Protein AF-A0A705RBM1-F1 (afdb_monomer_lite)

pLDDT: mean 94.5, std 10.04, range [46.16, 98.88]

Sequence (72 aa):
ELRSAHVAMALYPLSAFRAMNRAAEKVYTVLRQEGTQKNVIDIMQTRNELYESINYYQFEEKLDALYRNKKS

Structure (mmCIF, N/CA/C/O backbone):
data_AF-A0A705RBM1-F1
#
_entry.id   AF-A0A705RBM1-F1
#
loop_
_atom_site.group_PDB
_atom_site.id
_atom_site.type_symbol
_atom_site.label_atom_id
_atom_site.label_alt_id
_atom_site.label_comp_id
_atom_site.label_asym_id
_atom_site.label_entity_id
_atom_site.label_seq_id
_atom_site.pdbx_PDB_ins_code
_atom_site.Cartn_x
_atom_site.Cartn_y
_atom_site.Cartn_z
_atom_site.occupancy
_atom_site.B_iso_or_equiv
_atom_site.auth_seq_id
_atom_site.auth_comp_id
_atom_site.auth_asym_id
_atom_site.auth_atom_id
_atom_site.pdbx_PDB_model_num
ATOM 1 N N . GLU A 1 1 ? 15.400 -15.201 -19.944 1.00 95.31 1 GLU A N 1
ATOM 2 C CA . GLU A 1 1 ? 15.895 -13.962 -20.581 1.00 95.31 1 GLU A CA 1
ATOM 3 C C . GLU A 1 1 ? 17.118 -13.393 -19.861 1.00 95.31 1 GLU A C 1
ATOM 5 O O . GLU A 1 1 ? 18.220 -13.608 -20.345 1.00 95.31 1 GLU A O 1
ATOM 10 N N . LEU A 1 2 ? 16.984 -12.761 -18.685 1.00 97.81 2 LEU A N 1
ATOM 11 C CA . LEU A 1 2 ? 18.132 -12.124 -18.005 1.00 97.81 2 LEU A CA 1
ATOM 12 C C . LEU A 1 2 ? 19.220 -13.120 -17.564 1.00 97.81 2 LEU A C 1
ATOM 14 O O . LEU A 1 2 ? 20.398 -12.922 -17.848 1.00 97.81 2 LEU A O 1
ATOM 18 N N . ARG A 1 3 ? 18.826 -14.240 -16.941 1.00 96.75 3 ARG A N 1
ATOM 19 C CA . ARG A 1 3 ? 19.768 -15.287 -16.502 1.00 96.75 3 ARG A CA 1
ATOM 20 C C . ARG A 1 3 ? 20.522 -15.931 -17.671 1.00 96.75 3 ARG A C 1
ATOM 22 O O . ARG A 1 3 ? 21.721 -16.144 -17.572 1.00 96.75 3 ARG A O 1
ATOM 29 N N . SER A 1 4 ? 19.832 -16.217 -18.77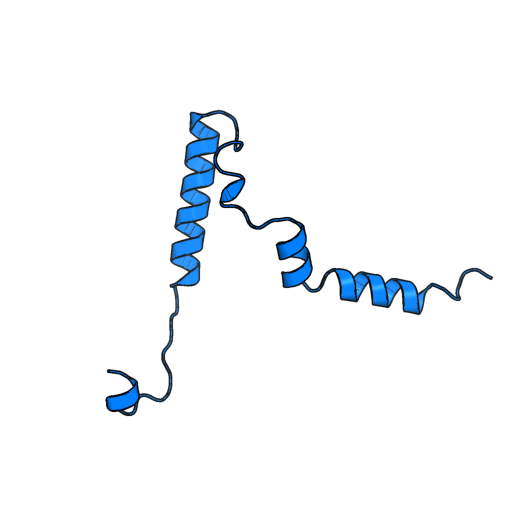9 1.00 97.88 4 SER A N 1
ATOM 30 C CA . SER A 1 4 ? 20.445 -16.780 -19.995 1.00 97.88 4 SER A CA 1
ATOM 31 C C . SER A 1 4 ? 21.411 -15.803 -20.676 1.00 97.88 4 SER A C 1
ATOM 33 O O . SER A 1 4 ? 22.332 -16.236 -21.357 1.00 97.88 4 SER A O 1
ATOM 35 N N . ALA A 1 5 ? 21.233 -14.497 -20.459 1.00 97.62 5 ALA A N 1
ATOM 36 C CA . ALA A 1 5 ? 22.127 -13.441 -20.926 1.00 97.62 5 ALA A CA 1
ATOM 37 C C . ALA A 1 5 ? 23.252 -13.098 -19.924 1.00 97.62 5 ALA A C 1
ATOM 39 O O . ALA A 1 5 ? 23.936 -12.098 -20.109 1.00 97.62 5 ALA A O 1
ATOM 40 N N . HIS A 1 6 ? 23.449 -13.904 -18.871 1.00 96.94 6 HIS A N 1
ATOM 41 C CA . HIS A 1 6 ? 24.480 -13.698 -17.843 1.00 96.94 6 HIS A CA 1
ATOM 42 C C . HIS A 1 6 ? 24.380 -12.346 -17.100 1.00 96.94 6 HIS A C 1
ATOM 44 O O . HIS A 1 6 ? 25.378 -11.813 -16.620 1.00 96.94 6 HIS A O 1
ATOM 50 N N . VAL A 1 7 ? 23.168 -11.790 -16.962 1.00 97.69 7 VAL A N 1
ATOM 51 C CA . VAL A 1 7 ? 22.924 -10.572 -16.170 1.00 97.69 7 VAL A CA 1
ATOM 52 C C . VAL A 1 7 ? 22.978 -10.898 -14.672 1.00 97.69 7 VAL A C 1
ATOM 54 O O . VAL A 1 7 ? 22.268 -11.787 -14.204 1.00 97.69 7 VAL A O 1
ATOM 57 N N . ALA A 1 8 ? 23.792 -10.156 -13.913 1.00 97.75 8 ALA A N 1
ATOM 58 C CA . ALA A 1 8 ? 24.048 -10.421 -12.492 1.00 97.75 8 ALA A CA 1
ATOM 59 C C . ALA A 1 8 ? 22.928 -9.950 -11.546 1.00 97.75 8 ALA A C 1
ATOM 61 O O . ALA A 1 8 ? 22.744 -10.517 -10.472 1.00 97.75 8 ALA A O 1
ATOM 62 N N . MET A 1 9 ? 22.187 -8.906 -11.924 1.00 98.12 9 MET A N 1
ATOM 63 C CA . MET A 1 9 ? 21.140 -8.306 -11.095 1.00 98.12 9 MET A CA 1
ATOM 64 C C . MET A 1 9 ? 19.999 -7.777 -11.961 1.00 98.12 9 MET A C 1
ATOM 66 O O . MET A 1 9 ? 20.229 -7.202 -13.022 1.00 98.12 9 MET A O 1
ATOM 70 N N . ALA A 1 10 ? 18.769 -7.925 -11.474 1.00 97.88 10 ALA A N 1
ATOM 71 C CA . ALA A 1 10 ? 17.587 -7.309 -12.060 1.00 97.88 10 ALA A CA 1
ATOM 72 C C . ALA A 1 10 ? 17.045 -6.263 -11.086 1.00 97.88 10 ALA A C 1
ATOM 74 O O . ALA A 1 10 ? 16.699 -6.589 -9.950 1.00 97.88 10 ALA A O 1
ATOM 75 N N . LEU A 1 11 ? 16.985 -5.008 -11.525 1.00 98.12 11 LEU A N 1
ATOM 76 C CA . LEU A 1 11 ? 16.444 -3.914 -10.730 1.00 98.12 11 LEU A CA 1
ATOM 77 C C . LEU A 1 11 ? 14.997 -3.638 -11.143 1.00 98.12 11 LEU A C 1
ATOM 79 O O . LEU A 1 11 ? 14.705 -3.460 -12.324 1.00 98.12 11 LEU A O 1
ATOM 83 N N . TYR A 1 12 ?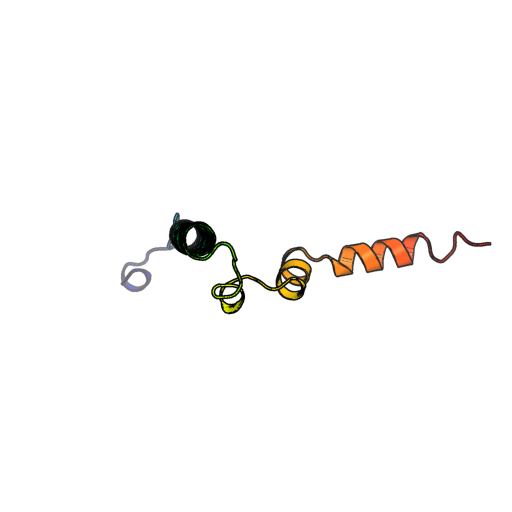 14.111 -3.535 -10.154 1.00 98.12 12 TYR A N 1
ATOM 84 C CA . TYR A 1 12 ? 12.698 -3.196 -10.335 1.00 98.12 12 TYR A CA 1
ATOM 85 C C . TYR A 1 12 ? 12.402 -1.849 -9.665 1.00 98.12 12 TYR A C 1
ATOM 87 O O . TYR A 1 12 ? 11.784 -1.805 -8.602 1.00 98.12 12 TYR A O 1
ATOM 95 N N . PRO A 1 13 ? 12.867 -0.731 -10.248 1.00 97.62 13 PRO A N 1
ATOM 96 C CA . PRO A 1 13 ? 13.040 0.522 -9.515 1.00 97.62 13 PRO A CA 1
ATOM 97 C C . PRO A 1 13 ? 11.727 1.170 -9.061 1.00 97.62 13 PRO A C 1
ATOM 99 O O . PRO A 1 13 ? 11.724 1.927 -8.100 1.00 97.62 13 PRO A O 1
ATOM 102 N N . LEU A 1 14 ? 10.613 0.904 -9.751 1.00 98.31 14 LEU A N 1
ATOM 103 C CA . LEU A 1 14 ? 9.349 1.619 -9.532 1.00 98.31 14 LEU A CA 1
ATOM 104 C C . LEU A 1 14 ? 8.133 0.704 -9.383 1.00 98.31 14 LEU A C 1
ATOM 106 O O . LEU A 1 14 ? 7.018 1.204 -9.265 1.00 98.31 14 LEU A O 1
ATOM 110 N N . SER A 1 15 ? 8.311 -0.617 -9.401 1.00 98.62 15 SER A N 1
ATOM 111 C CA . SER A 1 15 ? 7.186 -1.561 -9.429 1.00 98.62 15 SER A CA 1
ATOM 112 C C . SER A 1 15 ? 6.259 -1.379 -8.223 1.00 98.62 15 SER A C 1
ATOM 114 O O . SER A 1 15 ? 5.059 -1.174 -8.394 1.00 98.62 15 SER A O 1
ATOM 116 N N . ALA A 1 16 ? 6.824 -1.342 -7.012 1.00 98.38 16 ALA A N 1
ATOM 117 C CA . ALA A 1 16 ? 6.065 -1.097 -5.786 1.00 98.38 16 ALA A CA 1
ATOM 118 C C . ALA A 1 16 ? 5.445 0.312 -5.758 1.00 98.38 16 ALA A C 1
ATOM 120 O O . ALA A 1 16 ? 4.282 0.475 -5.393 1.00 98.38 16 ALA A O 1
ATOM 121 N N . PHE A 1 17 ? 6.190 1.325 -6.213 1.00 98.44 17 PHE A N 1
ATOM 122 C CA . PHE A 1 17 ? 5.724 2.714 -6.228 1.00 98.44 17 PHE A CA 1
ATOM 123 C C . PHE A 1 17 ? 4.522 2.941 -7.153 1.00 98.44 17 PHE A C 1
ATOM 125 O O . PHE A 1 17 ? 3.572 3.642 -6.812 1.00 98.44 17 PHE A O 1
ATOM 132 N N . ARG A 1 18 ? 4.502 2.293 -8.318 1.00 98.69 18 ARG A N 1
ATOM 133 C CA . ARG A 1 18 ? 3.356 2.378 -9.233 1.00 98.69 18 ARG A CA 1
ATOM 134 C C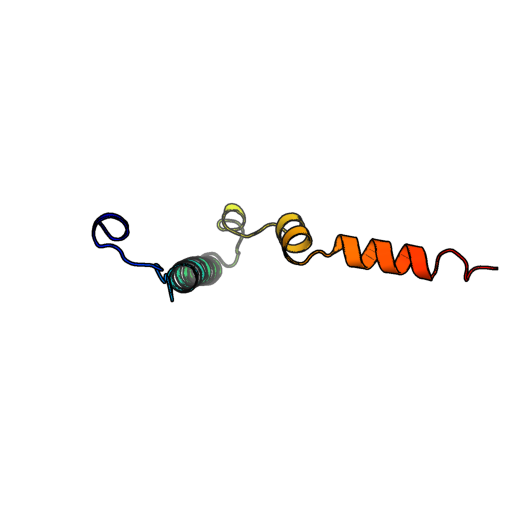 . ARG A 1 18 ? 2.112 1.710 -8.648 1.00 98.69 18 ARG A C 1
ATOM 136 O O . ARG A 1 18 ? 1.024 2.271 -8.763 1.00 98.69 18 ARG A O 1
ATOM 143 N N . ALA A 1 19 ? 2.272 0.558 -7.996 1.00 98.75 19 ALA A N 1
ATOM 144 C CA . ALA A 1 19 ? 1.164 -0.141 -7.350 1.00 98.75 19 ALA A CA 1
ATOM 145 C C . ALA A 1 19 ? 0.572 0.671 -6.183 1.00 98.75 19 ALA A C 1
ATOM 147 O O . ALA A 1 19 ? -0.647 0.844 -6.130 1.00 98.75 19 ALA A O 1
ATOM 148 N N . MET A 1 20 ? 1.414 1.240 -5.305 1.00 98.62 20 MET A N 1
ATOM 149 C CA . MET A 1 20 ? 0.929 2.058 -4.182 1.00 98.62 20 MET A CA 1
ATOM 150 C C . MET A 1 20 ? 0.160 3.297 -4.661 1.00 98.62 20 MET A C 1
ATOM 152 O O . MET A 1 20 ? -0.901 3.597 -4.119 1.00 98.62 20 MET A O 1
ATOM 156 N N . ASN A 1 21 ? 0.624 3.968 -5.723 1.00 98.75 21 ASN A N 1
ATOM 157 C CA . ASN A 1 21 ? -0.045 5.163 -6.242 1.00 98.75 21 ASN A CA 1
ATOM 158 C C . ASN A 1 21 ? -1.441 4.843 -6.784 1.00 98.75 21 ASN A C 1
ATOM 160 O O . ASN A 1 21 ? -2.384 5.589 -6.534 1.00 98.75 21 ASN A O 1
ATOM 164 N N . ARG A 1 22 ? -1.596 3.708 -7.479 1.00 98.81 22 ARG A N 1
ATOM 165 C CA . ARG A 1 22 ? -2.897 3.253 -7.986 1.00 98.81 22 ARG A CA 1
ATOM 166 C C . ARG A 1 22 ? -3.864 2.904 -6.852 1.00 98.81 22 ARG A C 1
ATOM 168 O O . ARG A 1 22 ? -5.046 3.231 -6.937 1.00 98.81 22 ARG A O 1
ATOM 175 N N . ALA A 1 23 ? -3.377 2.250 -5.798 1.00 98.62 23 ALA A N 1
ATOM 176 C CA . ALA A 1 23 ? -4.190 1.936 -4.626 1.00 98.62 23 ALA A CA 1
ATOM 177 C C . ALA A 1 23 ? -4.647 3.214 -3.899 1.00 98.62 23 ALA A C 1
ATOM 179 O O . ALA A 1 23 ? -5.833 3.363 -3.609 1.00 98.62 23 ALA A O 1
ATOM 180 N N . ALA A 1 24 ? -3.735 4.168 -3.688 1.00 98.81 24 ALA A N 1
ATOM 181 C CA . ALA A 1 24 ? -4.047 5.457 -3.074 1.00 98.81 24 ALA A CA 1
ATOM 182 C C . ALA A 1 24 ? -5.060 6.269 -3.903 1.00 98.81 24 ALA A C 1
ATOM 184 O O . ALA A 1 24 ? -6.047 6.761 -3.360 1.00 98.81 24 ALA A O 1
ATOM 185 N N . GLU A 1 25 ? -4.873 6.349 -5.226 1.00 98.88 25 GLU A N 1
ATOM 186 C CA . GLU A 1 25 ? -5.817 6.988 -6.156 1.00 98.88 25 GLU A CA 1
ATOM 187 C C . GLU A 1 25 ? -7.234 6.410 -6.020 1.00 98.88 25 GLU A C 1
ATOM 189 O O . GLU A 1 25 ? -8.211 7.162 -5.942 1.00 98.88 25 GLU A O 1
ATOM 194 N N . LYS A 1 26 ? -7.354 5.077 -5.950 1.00 98.75 26 LYS A N 1
ATOM 195 C CA . LYS A 1 26 ? -8.645 4.400 -5.778 1.00 98.75 26 LYS A CA 1
ATOM 196 C C . LYS A 1 26 ? -9.314 4.794 -4.461 1.00 98.75 26 LYS A C 1
ATOM 198 O O . LYS A 1 26 ? -10.495 5.133 -4.471 1.00 98.75 26 LYS A O 1
ATOM 203 N N . VAL A 1 27 ? -8.570 4.796 -3.353 1.00 98.75 27 VAL A N 1
ATOM 204 C CA . VAL A 1 27 ? -9.099 5.199 -2.040 1.00 98.75 27 VAL A CA 1
ATOM 205 C C . VAL A 1 27 ? -9.591 6.646 -2.068 1.00 98.75 27 VAL A C 1
ATOM 207 O O . VAL A 1 27 ? -10.713 6.909 -1.640 1.00 98.75 27 VAL A O 1
ATOM 210 N N . TYR A 1 28 ? -8.806 7.578 -2.619 1.00 98.81 28 TYR A N 1
ATOM 211 C CA . TYR A 1 28 ? -9.212 8.984 -2.706 1.00 98.81 28 TYR A CA 1
ATOM 212 C C . TYR A 1 28 ? -10.454 9.189 -3.573 1.00 98.81 28 TYR A C 1
ATOM 214 O O . TYR A 1 28 ? -11.343 9.955 -3.201 1.00 98.81 28 TYR A O 1
ATOM 222 N N . THR A 1 29 ? -10.535 8.487 -4.702 1.00 98.81 29 THR A N 1
ATOM 223 C CA . THR A 1 29 ? -11.679 8.564 -5.615 1.00 98.81 29 THR A CA 1
ATOM 224 C C . THR A 1 29 ? -12.958 8.087 -4.931 1.00 98.81 29 THR A C 1
ATOM 226 O O . THR A 1 29 ? -13.948 8.817 -4.918 1.00 98.81 29 THR A O 1
ATOM 229 N N . VAL A 1 30 ? -12.919 6.906 -4.304 1.00 98.75 30 VAL A N 1
ATOM 230 C CA . VAL A 1 30 ? -14.074 6.326 -3.600 1.00 98.75 30 VAL A CA 1
ATOM 231 C C . VAL A 1 30 ? -14.498 7.215 -2.439 1.00 98.75 30 VAL A C 1
ATOM 233 O O . VAL A 1 30 ? -15.665 7.580 -2.344 1.00 98.75 30 VAL A O 1
ATOM 236 N N . LEU A 1 31 ? -13.548 7.655 -1.610 1.00 98.69 31 LEU A N 1
ATOM 237 C CA . LEU A 1 31 ? -13.844 8.532 -0.480 1.00 98.69 31 LEU A CA 1
ATOM 238 C C . LEU A 1 31 ? -14.527 9.832 -0.930 1.00 98.69 31 LEU A C 1
ATOM 240 O O . LEU A 1 31 ? -15.463 10.298 -0.281 1.00 98.69 31 LEU A O 1
ATOM 244 N N . ARG A 1 32 ? -14.083 10.411 -2.053 1.00 98.62 32 ARG A N 1
ATOM 245 C CA . ARG A 1 32 ? -14.670 11.638 -2.602 1.00 98.62 32 ARG A CA 1
ATOM 246 C C . ARG A 1 32 ? -16.075 11.426 -3.168 1.00 98.62 32 ARG A C 1
ATOM 248 O O . ARG A 1 32 ? -16.894 12.331 -3.046 1.00 98.62 32 ARG A O 1
ATOM 255 N N . GLN A 1 33 ? -16.329 10.288 -3.809 1.00 98.69 33 GLN A N 1
ATOM 256 C CA . GLN A 1 33 ? -17.602 9.987 -4.471 1.00 98.69 33 GLN A CA 1
ATOM 257 C C . GLN A 1 33 ? -18.670 9.486 -3.495 1.00 98.69 33 GLN A C 1
ATOM 259 O O . GLN A 1 33 ? -19.826 9.888 -3.590 1.00 98.69 33 GLN A O 1
ATOM 264 N N . GLU A 1 34 ? -18.286 8.625 -2.558 1.00 98.56 34 GLU A N 1
ATOM 265 C CA . GLU A 1 34 ? -19.212 7.929 -1.661 1.00 98.56 34 GLU A CA 1
ATOM 266 C C . GLU A 1 34 ? -19.334 8.606 -0.290 1.00 98.56 34 GLU A C 1
ATOM 268 O O . GLU A 1 34 ? -20.212 8.261 0.499 1.00 98.56 34 GLU A O 1
ATOM 273 N N . GLY A 1 35 ? -18.444 9.552 0.032 1.00 98.69 35 GLY A N 1
ATOM 274 C CA . GLY A 1 35 ? -18.388 10.194 1.349 1.00 98.69 35 GLY A CA 1
ATOM 275 C C . GLY A 1 35 ? -17.889 9.270 2.466 1.00 98.69 35 GLY A C 1
ATOM 276 O O . GLY A 1 35 ? -17.915 9.643 3.637 1.00 98.69 35 GLY A O 1
ATOM 277 N N . THR A 1 36 ? -17.433 8.062 2.126 1.00 98.69 36 THR A N 1
ATOM 278 C CA . THR A 1 36 ? -16.886 7.074 3.058 1.00 98.69 36 THR A CA 1
ATOM 279 C C . THR A 1 36 ? -15.921 6.126 2.345 1.00 98.69 36 THR A C 1
ATOM 281 O O . THR A 1 36 ? -16.016 5.897 1.146 1.00 98.69 36 THR A O 1
ATOM 284 N N . GLN A 1 37 ? -14.991 5.546 3.098 1.00 98.56 37 GLN A N 1
ATOM 285 C CA . GLN A 1 37 ? -14.025 4.544 2.645 1.00 98.56 37 GLN A CA 1
ATOM 286 C C . GLN A 1 37 ? -14.535 3.094 2.743 1.00 98.56 37 GLN A C 1
ATOM 288 O O . GLN A 1 37 ? -13.775 2.168 2.476 1.00 98.56 37 GLN A O 1
ATOM 293 N N . LYS A 1 38 ? -15.779 2.865 3.192 1.00 98.62 38 LYS A N 1
ATOM 294 C CA . LYS A 1 38 ? -16.293 1.528 3.557 1.00 98.62 38 LYS A CA 1
ATOM 295 C C . LYS A 1 38 ? -16.035 0.455 2.488 1.00 98.62 38 LYS A C 1
ATOM 297 O O . LYS A 1 38 ? -15.645 -0.654 2.838 1.00 98.62 38 LYS A O 1
ATOM 302 N N . ASN A 1 39 ? -16.205 0.798 1.212 1.00 98.19 39 ASN A N 1
ATOM 303 C CA . ASN A 1 39 ? -16.068 -0.126 0.081 1.00 98.19 39 ASN A CA 1
ATOM 304 C C . ASN A 1 39 ? -14.618 -0.353 -0.390 1.00 98.19 39 ASN A C 1
ATOM 306 O O . ASN A 1 39 ? -14.404 -1.017 -1.400 1.00 98.19 39 ASN A O 1
ATOM 310 N N . VAL A 1 40 ? -13.626 0.221 0.298 1.00 98.50 40 VAL A N 1
ATOM 311 C CA . VAL A 1 40 ? -12.194 0.050 -0.009 1.00 98.50 40 VAL A CA 1
ATOM 312 C C . VAL A 1 40 ? -11.374 -0.378 1.208 1.00 98.50 40 VAL A C 1
ATOM 314 O O . VAL A 1 40 ? -10.150 -0.318 1.170 1.00 98.50 40 VAL A O 1
ATOM 317 N N . ILE A 1 41 ? -12.013 -0.797 2.304 1.00 98.62 41 ILE A N 1
ATOM 318 C CA . ILE A 1 41 ? -11.296 -1.311 3.483 1.00 98.62 41 ILE A CA 1
ATOM 319 C C . ILE A 1 41 ? -10.573 -2.628 3.171 1.00 98.62 41 ILE A C 1
ATOM 321 O O . ILE A 1 41 ? -9.480 -2.860 3.674 1.00 98.62 41 ILE A O 1
ATOM 325 N N . ASP A 1 42 ? -11.158 -3.469 2.324 1.00 98.38 42 ASP A N 1
ATOM 326 C CA . ASP A 1 42 ? -10.640 -4.784 1.933 1.00 98.38 42 ASP A CA 1
ATOM 327 C C . ASP A 1 42 ? -9.304 -4.727 1.176 1.00 98.38 42 ASP A C 1
ATOM 329 O O . ASP A 1 42 ? -8.555 -5.700 1.179 1.00 98.38 42 ASP A O 1
ATOM 333 N N . ILE A 1 43 ? -8.986 -3.589 0.551 1.00 98.19 43 ILE A N 1
ATOM 334 C CA . ILE A 1 43 ? -7.715 -3.374 -0.157 1.00 98.19 43 ILE A CA 1
ATOM 335 C C . ILE A 1 43 ? -6.642 -2.689 0.702 1.00 98.19 43 ILE A C 1
ATOM 337 O O . ILE A 1 43 ? -5.551 -2.408 0.203 1.00 98.19 43 ILE A O 1
ATOM 341 N N . MET A 1 44 ? -6.947 -2.353 1.958 1.00 98.62 44 MET A N 1
ATOM 342 C CA . MET A 1 44 ? -5.989 -1.725 2.867 1.00 98.62 44 MET A CA 1
ATOM 343 C C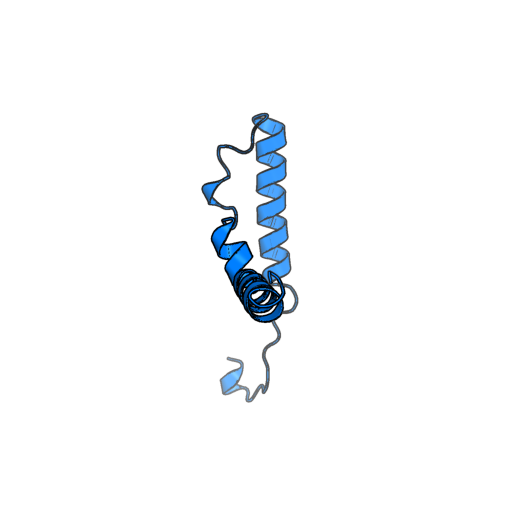 . MET A 1 44 ? -5.167 -2.781 3.601 1.00 98.62 44 MET A C 1
ATOM 345 O O . MET A 1 44 ? -5.678 -3.834 3.972 1.00 98.62 44 MET A O 1
ATOM 349 N N . GLN A 1 45 ? -3.907 -2.450 3.891 1.00 98.69 45 GLN A N 1
ATOM 350 C CA . GLN A 1 45 ? -3.133 -3.191 4.883 1.00 98.69 45 GLN A CA 1
ATOM 351 C C . GLN A 1 45 ? -3.843 -3.099 6.241 1.00 98.69 45 GLN A C 1
ATOM 353 O O . GLN A 1 45 ? -4.197 -2.008 6.700 1.00 98.69 45 GLN A O 1
ATOM 358 N N . THR A 1 46 ? -4.042 -4.237 6.895 1.00 98.56 46 THR A N 1
ATOM 359 C CA . THR A 1 46 ? -4.628 -4.292 8.232 1.00 98.56 46 THR A CA 1
ATOM 360 C C . THR A 1 46 ? -3.673 -3.720 9.280 1.00 98.56 46 THR A C 1
ATOM 362 O O . THR A 1 46 ? -2.453 -3.671 9.114 1.00 98.56 46 THR A O 1
ATOM 365 N N . ARG A 1 47 ? -4.225 -3.332 10.435 1.00 98.31 47 ARG A N 1
ATOM 366 C CA . ARG A 1 47 ? -3.423 -2.853 11.571 1.00 98.31 47 ARG A CA 1
ATOM 367 C C . ARG A 1 47 ? -2.393 -3.888 12.040 1.00 98.31 47 ARG A C 1
ATOM 369 O O . ARG A 1 47 ? -1.278 -3.509 12.382 1.00 98.31 47 ARG A O 1
ATOM 376 N N . ASN A 1 48 ? -2.760 -5.169 12.047 1.00 97.94 48 ASN A N 1
ATOM 377 C CA . ASN A 1 48 ? -1.870 -6.241 12.493 1.00 97.94 48 ASN A CA 1
ATOM 378 C C . ASN A 1 48 ? -0.718 -6.462 11.504 1.00 97.94 48 ASN A C 1
ATOM 380 O O . ASN A 1 48 ? 0.429 -6.548 11.931 1.00 97.94 48 ASN A O 1
ATOM 384 N N . GLU A 1 49 ? -0.993 -6.464 10.196 1.00 98.12 49 GLU A N 1
ATOM 385 C CA . GLU A 1 49 ? 0.058 -6.563 9.170 1.00 98.12 49 GLU A CA 1
ATOM 386 C C . GLU A 1 49 ? 1.030 -5.380 9.236 1.00 98.12 49 GLU A C 1
ATOM 388 O O . GLU A 1 49 ? 2.237 -5.553 9.055 1.00 98.12 49 GLU A O 1
ATOM 393 N N . LEU A 1 50 ? 0.531 -4.171 9.524 1.00 98.12 50 LEU A N 1
ATOM 394 C CA . LEU A 1 50 ? 1.391 -3.010 9.746 1.00 98.12 50 LEU A CA 1
ATOM 395 C C . LEU A 1 50 ? 2.304 -3.224 10.961 1.00 98.12 50 LEU A C 1
ATOM 397 O O . LEU A 1 50 ? 3.498 -2.950 10.875 1.00 98.12 50 LEU A O 1
ATOM 401 N N . TYR A 1 51 ? 1.765 -3.725 12.075 1.00 97.88 51 TYR A N 1
ATOM 402 C CA . TYR A 1 51 ? 2.534 -4.000 13.294 1.00 97.88 51 TYR A CA 1
ATOM 403 C C . TYR A 1 51 ? 3.625 -5.040 13.082 1.00 97.88 51 TYR A C 1
ATOM 405 O O . TYR A 1 51 ? 4.751 -4.840 13.541 1.00 97.88 51 TYR A O 1
ATOM 413 N N . GLU A 1 52 ? 3.319 -6.103 12.348 1.00 97.25 52 GLU A N 1
ATOM 414 C CA . GLU A 1 52 ? 4.304 -7.100 11.947 1.00 97.25 52 GLU A CA 1
ATOM 415 C C . GLU A 1 52 ? 5.398 -6.469 11.072 1.00 97.25 52 GLU A C 1
ATOM 417 O O . GLU A 1 52 ? 6.584 -6.604 11.370 1.00 97.25 52 GLU A O 1
ATOM 422 N N . SER A 1 53 ? 5.010 -5.674 10.068 1.00 97.50 53 SER A N 1
ATOM 423 C CA . SER A 1 53 ? 5.942 -5.036 9.124 1.00 97.50 53 SER A CA 1
ATOM 424 C C . SER A 1 53 ? 6.940 -4.087 9.795 1.00 97.50 53 SER A C 1
ATOM 426 O O . SER A 1 53 ? 8.068 -3.941 9.322 1.00 97.50 53 SER A O 1
ATOM 428 N N . ILE A 1 54 ? 6.536 -3.424 10.883 1.00 97.00 54 ILE A N 1
ATOM 429 C CA . ILE A 1 54 ? 7.381 -2.468 11.619 1.00 97.00 54 ILE A CA 1
ATOM 430 C C . ILE A 1 54 ? 7.987 -3.056 12.900 1.00 97.00 54 ILE A C 1
ATOM 432 O O . ILE A 1 54 ? 8.568 -2.312 13.689 1.00 97.00 54 ILE A O 1
ATOM 436 N N . ASN A 1 55 ? 7.874 -4.373 13.114 1.00 95.88 55 ASN A N 1
ATOM 437 C CA . ASN A 1 55 ? 8.354 -5.072 14.311 1.00 95.88 55 ASN A CA 1
ATOM 438 C C . ASN A 1 55 ? 7.816 -4.483 15.630 1.00 95.88 55 ASN A C 1
ATOM 440 O O . ASN A 1 55 ? 8.531 -4.437 16.632 1.00 95.88 55 ASN A O 1
ATOM 444 N N . TYR A 1 56 ? 6.560 -4.028 15.644 1.00 96.62 56 TYR A N 1
ATOM 445 C CA . TYR A 1 56 ? 5.966 -3.307 16.775 1.00 96.62 56 TYR A CA 1
ATOM 446 C C . TYR A 1 56 ? 6.077 -4.082 18.099 1.00 96.62 56 TYR A C 1
ATOM 448 O O . TYR A 1 56 ? 6.535 -3.539 19.103 1.00 96.62 56 TYR A O 1
ATOM 456 N N . TYR A 1 57 ? 5.753 -5.377 18.089 1.00 92.44 57 TYR A N 1
ATOM 457 C CA . TYR A 1 57 ? 5.758 -6.211 19.296 1.00 92.44 57 TYR A CA 1
ATOM 458 C C . TYR A 1 57 ? 7.157 -6.409 19.897 1.00 92.44 57 TYR A C 1
ATOM 460 O O . TYR A 1 57 ? 7.294 -6.500 21.112 1.00 92.44 57 TYR A O 1
ATOM 468 N N . GLN A 1 58 ? 8.217 -6.371 19.080 1.00 95.12 58 GLN A N 1
ATOM 469 C CA . GLN A 1 58 ? 9.590 -6.450 19.595 1.00 95.12 58 GLN A CA 1
ATOM 470 C C . GLN A 1 58 ? 9.955 -5.224 20.440 1.00 95.12 58 GLN A C 1
ATOM 472 O O . GLN A 1 58 ? 10.797 -5.309 21.335 1.00 95.12 58 GLN A O 1
ATOM 477 N N . PHE A 1 59 ? 9.361 -4.064 20.147 1.00 92.31 59 PHE A N 1
ATOM 478 C CA . PHE A 1 59 ? 9.548 -2.872 20.968 1.00 92.31 59 PHE A CA 1
ATOM 479 C C . PHE A 1 59 ? 8.805 -2.990 22.301 1.00 92.31 59 PHE A C 1
ATOM 481 O O . PHE A 1 59 ? 9.396 -2.660 23.330 1.00 92.31 59 PHE A O 1
ATOM 488 N N . GLU A 1 60 ? 7.567 -3.494 22.307 1.00 89.75 60 GLU A N 1
ATOM 489 C CA . GLU A 1 60 ? 6.819 -3.753 23.549 1.00 89.75 60 GLU A CA 1
ATOM 490 C C . GLU A 1 60 ? 7.554 -4.749 24.454 1.00 89.75 60 GLU A C 1
ATOM 492 O O . GLU A 1 60 ? 7.810 -4.441 25.618 1.00 89.75 60 GLU A O 1
ATOM 497 N N . GLU A 1 61 ? 8.004 -5.883 23.908 1.00 92.75 61 GLU A N 1
ATOM 498 C CA . GLU A 1 61 ? 8.754 -6.895 24.665 1.00 92.75 61 GLU A CA 1
ATOM 499 C C . GLU A 1 61 ? 10.022 -6.320 25.313 1.00 92.75 61 GLU A C 1
ATOM 501 O O . GLU A 1 61 ? 10.345 -6.623 26.466 1.00 92.75 61 GLU A O 1
ATOM 506 N N . LYS A 1 62 ? 10.746 -5.453 24.593 1.00 92.31 62 LYS A N 1
ATOM 507 C CA . LYS A 1 62 ? 11.944 -4.789 25.125 1.00 92.31 62 LYS A CA 1
ATOM 508 C C . LYS A 1 62 ? 11.617 -3.843 26.275 1.00 92.31 62 LYS A C 1
ATOM 510 O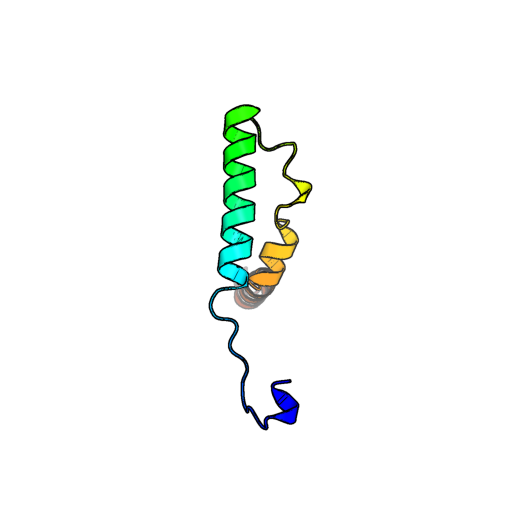 O . LYS A 1 62 ? 12.373 -3.800 27.245 1.00 92.31 62 LYS A O 1
ATOM 515 N N . LEU A 1 63 ? 10.525 -3.084 26.187 1.00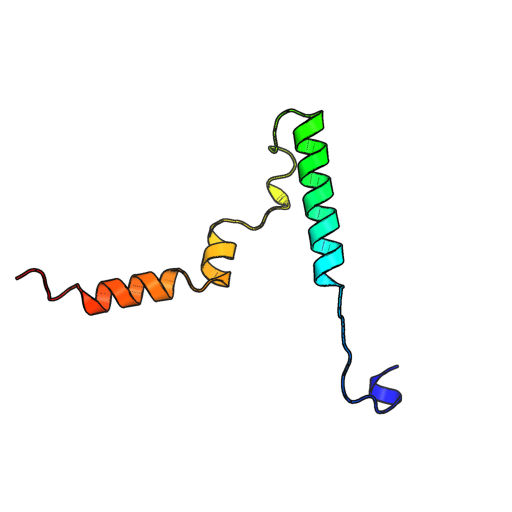 91.88 63 LEU A N 1
ATOM 516 C CA . LEU A 1 63 ? 10.097 -2.203 27.275 1.00 91.88 63 LEU A CA 1
ATOM 517 C C . LEU A 1 63 ? 9.712 -3.017 28.514 1.00 91.88 63 LEU A C 1
ATOM 519 O O . LEU A 1 63 ? 10.189 -2.720 29.612 1.00 91.88 63 LEU A O 1
ATOM 523 N N . ASP A 1 64 ? 8.942 -4.087 28.342 1.00 90.38 64 ASP A N 1
ATOM 524 C CA . ASP A 1 64 ? 8.557 -4.962 29.449 1.00 90.38 64 ASP A CA 1
ATOM 525 C C . ASP A 1 64 ? 9.776 -5.584 30.138 1.00 90.38 64 ASP A C 1
ATOM 527 O O . ASP A 1 64 ? 9.866 -5.573 31.369 1.00 90.38 64 ASP A O 1
ATOM 531 N N . ALA A 1 65 ? 10.758 -6.056 29.366 1.00 90.81 65 ALA A N 1
ATOM 532 C CA . ALA A 1 65 ? 11.998 -6.611 29.903 1.00 90.81 65 ALA A CA 1
ATOM 533 C C . ALA A 1 65 ? 12.812 -5.586 30.716 1.00 90.81 65 ALA A C 1
ATOM 535 O O . ALA A 1 65 ? 13.382 -5.929 31.753 1.00 90.81 65 ALA A O 1
ATOM 536 N N . LEU A 1 66 ? 12.859 -4.324 30.275 1.00 90.50 66 LEU A N 1
ATOM 537 C CA . LEU A 1 66 ? 13.645 -3.268 30.923 1.00 90.50 66 LEU A CA 1
ATOM 538 C C . LEU A 1 66 ? 13.003 -2.725 32.205 1.00 90.50 66 LEU A C 1
ATOM 540 O O . LEU A 1 66 ? 13.718 -2.295 33.116 1.00 90.50 66 LEU A O 1
ATOM 544 N N . TYR A 1 67 ? 11.671 -2.719 32.286 1.00 86.81 67 TYR A N 1
ATOM 545 C CA . TYR A 1 67 ? 10.950 -2.011 33.347 1.00 86.81 67 TYR A CA 1
ATOM 546 C C . TYR A 1 67 ? 10.160 -2.917 34.303 1.00 86.81 67 TYR A C 1
ATOM 548 O O . TYR A 1 67 ? 9.727 -2.424 35.348 1.00 86.81 67 TYR A O 1
ATOM 556 N N . ARG A 1 68 ? 10.053 -4.236 34.053 1.00 77.06 68 ARG A N 1
ATOM 557 C CA . ARG A 1 68 ? 9.387 -5.185 34.978 1.00 77.06 68 ARG A CA 1
ATOM 558 C C . ARG A 1 68 ? 9.946 -5.170 36.402 1.00 77.06 68 ARG A C 1
ATOM 560 O O . ARG A 1 68 ? 9.186 -5.370 37.341 1.00 77.06 68 ARG A O 1
ATOM 567 N N . ASN A 1 69 ? 11.239 -4.889 36.565 1.00 63.78 69 ASN A N 1
ATOM 568 C CA . ASN A 1 69 ? 11.929 -4.952 37.860 1.00 63.78 69 ASN A CA 1
ATOM 569 C C . ASN A 1 69 ? 12.108 -3.585 38.551 1.00 63.78 69 ASN A C 1
ATOM 571 O O . ASN A 1 69 ? 12.732 -3.524 39.604 1.00 63.78 69 ASN A O 1
ATOM 575 N N . LYS A 1 70 ? 11.585 -2.482 37.987 1.00 60.06 70 LYS A N 1
ATOM 576 C CA . LYS A 1 70 ? 11.653 -1.140 38.612 1.00 60.06 70 LYS A CA 1
ATOM 577 C C . LYS A 1 70 ? 10.438 -0.785 39.478 1.00 60.06 70 LYS A C 1
ATOM 579 O O . LYS A 1 70 ? 10.387 0.309 40.026 1.00 60.06 70 LYS A O 1
ATOM 584 N N . LYS A 1 71 ? 9.466 -1.692 39.601 1.00 55.12 71 LYS A N 1
ATOM 585 C CA . LYS A 1 71 ? 8.375 -1.600 40.578 1.00 55.12 71 LYS A CA 1
ATOM 586 C C . LYS A 1 71 ? 8.744 -2.422 41.820 1.00 55.12 71 LYS A C 1
ATOM 588 O O . LYS A 1 71 ? 8.246 -3.530 41.985 1.00 55.12 71 LYS A O 1
ATOM 593 N N . SER A 1 72 ? 9.641 -1.894 42.649 1.00 46.16 72 SER A N 1
ATOM 594 C CA . SER A 1 72 ? 9.821 -2.281 44.055 1.00 46.16 72 SER A CA 1
ATOM 595 C C . SER A 1 72 ? 10.028 -1.032 44.888 1.00 46.16 72 SER A C 1
ATOM 597 O O . SER A 1 72 ? 10.571 -0.050 44.335 1.00 46.16 72 SER A O 1
#

Radius of gyration: 21.18 Å; chains: 1; bounding box: 44×28×65 Å

Secondary structure (DSSP, 8-state):
-TTTTT-S----SSHHHHHHHHHHHHHHHHHHHHSSSGGGGGGSPPHHHHHHHTTHHHHHHHHHHHHTTS--

InterPro domains:
  IPR015813 Pyruvate/Phosphoenolpyruvate kinase-like domain superfamily [SSF51621] (1-67)
  IPR040442 Pyruvate kinase-like domain superfamily [G3DSA:3.20.20.60] (1-72)

Foldseek 3Di:
DCVVVVNPDDDPPCPVVVVVVVLVVVQVVCCVPVVDSVVSPVVDDDPVNVCVVVVVVVVVVVVCVVCVPVPD

Organism: Salmonella enterica (NCBI:txid28901)